Protein AF-A0A3N7H4G9-F1 (afdb_monomer)

Solvent-accessible surface area (backbone atoms only — not comparable to full-atom values): 3351 Å² total; per-residue (Å²): 130,66,86,73,61,44,74,46,98,89,70,50,74,38,62,65,91,51,73,68,42,67,53,74,49,73,54,68,52,74,57,98,92,47,74,52,68,75,57,74,51,76,50,69,40,70,72,82,133

Structure (mmCIF, N/CA/C/O backbone):
data_AF-A0A3N7H4G9-F1
#
_entry.id   AF-A0A3N7H4G9-F1
#
loop_
_atom_site.group_PDB
_atom_site.id
_atom_site.type_symbol
_atom_site.label_atom_id
_atom_site.label_alt_id
_atom_site.label_comp_id
_atom_site.label_asym_id
_atom_site.label_entity_id
_atom_site.label_seq_id
_atom_site.pdbx_PDB_ins_code
_atom_site.Cartn_x
_atom_site.Cartn_y
_atom_site.Cartn_z
_atom_site.occupancy
_atom_site.B_iso_or_equiv
_atom_site.auth_seq_id
_atom_site.auth_comp_id
_atom_site.auth_asym_id
_atom_site.auth_atom_id
_atom_site.pdbx_PDB_model_num
ATOM 1 N N . ARG A 1 1 ? 3.814 4.025 19.846 1.00 75.50 1 ARG A N 1
ATOM 2 C CA . ARG A 1 1 ? 2.869 5.175 19.882 1.00 75.50 1 ARG A CA 1
ATOM 3 C C . ARG A 1 1 ? 2.877 5.839 18.508 1.00 75.50 1 ARG A C 1
ATOM 5 O O . ARG A 1 1 ? 3.966 6.127 18.031 1.00 75.50 1 ARG A O 1
ATOM 12 N N . GLY A 1 2 ? 1.722 6.073 17.879 1.00 87.38 2 GLY A N 1
ATOM 13 C CA . GLY A 1 2 ? 1.625 6.812 16.609 1.00 87.38 2 GLY A CA 1
ATOM 14 C C . GLY A 1 2 ? 1.736 8.323 16.834 1.00 87.38 2 GLY A C 1
ATOM 15 O O . GLY A 1 2 ? 0.718 9.006 16.895 1.00 87.38 2 GLY A O 1
ATOM 16 N N . GLN A 1 3 ? 2.959 8.810 17.074 1.00 90.69 3 GLN A N 1
ATOM 17 C CA . GLN A 1 3 ? 3.229 10.199 17.489 1.00 90.69 3 GLN A CA 1
ATOM 18 C C . GLN A 1 3 ? 3.160 11.204 16.335 1.00 90.69 3 GLN A C 1
ATOM 20 O O . GLN A 1 3 ? 2.870 12.367 16.579 1.00 90.69 3 GLN A O 1
ATOM 25 N N . ASN A 1 4 ? 3.348 10.737 15.100 1.00 94.31 4 ASN A N 1
ATOM 26 C CA . ASN A 1 4 ? 3.261 11.546 13.890 1.00 94.31 4 ASN A CA 1
ATOM 27 C C . ASN A 1 4 ? 2.217 10.905 12.962 1.00 94.31 4 ASN A C 1
ATOM 29 O O . ASN A 1 4 ? 2.547 9.938 12.272 1.00 94.31 4 ASN A O 1
ATOM 33 N N . PRO A 1 5 ? 0.950 11.352 13.011 1.00 94.50 5 PRO A N 1
ATOM 34 C CA . PRO A 1 5 ? -0.094 10.865 12.116 1.00 94.50 5 PRO A CA 1
ATOM 35 C C . PRO A 1 5 ? 0.243 11.168 10.656 1.00 94.50 5 PRO A C 1
ATOM 37 O O . PRO A 1 5 ? 0.786 12.225 10.337 1.00 94.50 5 PRO A O 1
ATOM 40 N N . LEU A 1 6 ? -0.107 10.246 9.767 1.00 95.69 6 LEU A N 1
ATOM 41 C CA . LEU A 1 6 ? -0.026 10.440 8.328 1.00 95.69 6 LEU A CA 1
ATOM 42 C C . LEU A 1 6 ? -1.315 11.098 7.839 1.00 95.69 6 LEU A C 1
ATOM 44 O O . LEU A 1 6 ? -2.389 10.531 8.021 1.00 95.69 6 LEU A O 1
ATOM 48 N N . LYS A 1 7 ? -1.202 12.251 7.178 1.00 97.00 7 LYS A N 1
ATOM 49 C CA . LYS A 1 7 ? -2.324 12.879 6.478 1.00 97.00 7 LYS A CA 1
ATOM 50 C C . LYS A 1 7 ? -2.468 12.279 5.080 1.00 97.00 7 LYS A C 1
ATOM 52 O O . LYS A 1 7 ? -1.508 12.276 4.309 1.00 97.00 7 LYS A O 1
ATOM 57 N N . LEU A 1 8 ? -3.648 11.760 4.7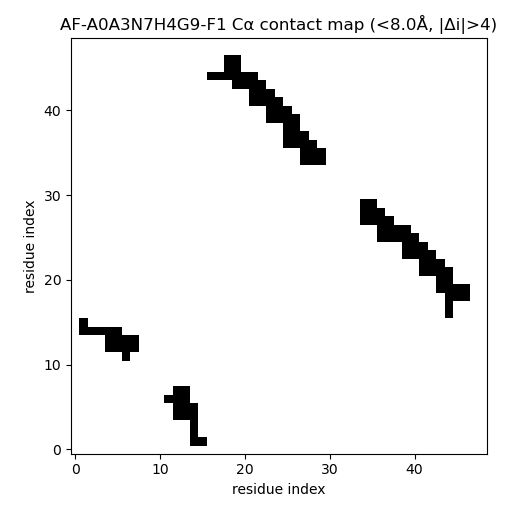70 1.00 95.56 8 LEU A N 1
ATOM 58 C CA . LEU A 1 8 ? -3.980 11.178 3.474 1.00 95.56 8 LEU A CA 1
ATOM 59 C C . LEU A 1 8 ? -4.524 12.245 2.514 1.00 95.56 8 LEU A C 1
ATOM 61 O O . LEU A 1 8 ? -4.869 13.361 2.909 1.00 95.56 8 LEU A O 1
ATOM 65 N N . SER A 1 9 ? -4.587 11.909 1.224 1.00 95.69 9 SER A N 1
ATOM 66 C CA . SER A 1 9 ? -5.005 12.837 0.164 1.00 95.69 9 SER A CA 1
ATOM 67 C C . SER A 1 9 ? -6.472 13.263 0.252 1.00 95.69 9 SER A C 1
ATOM 69 O O . SER A 1 9 ? -6.832 14.302 -0.288 1.00 95.69 9 SER A O 1
ATOM 71 N N . ASP A 1 10 ? -7.311 12.477 0.925 1.00 94.38 10 ASP A N 1
ATOM 72 C CA . ASP A 1 10 ? -8.711 12.809 1.214 1.00 94.38 10 ASP A CA 1
ATOM 73 C C . ASP A 1 10 ? -8.874 13.707 2.457 1.00 94.38 10 ASP A C 1
ATOM 75 O O . ASP A 1 10 ? -9.990 14.066 2.826 1.00 94.38 10 ASP A O 1
ATOM 79 N N . GLY A 1 11 ? -7.766 14.092 3.101 1.00 94.94 11 GLY A N 1
ATOM 80 C CA . GLY A 1 11 ? -7.747 14.920 4.303 1.00 94.94 11 GLY A CA 1
ATOM 81 C C . GLY A 1 11 ? -7.886 14.147 5.614 1.00 94.94 11 GLY A C 1
ATOM 82 O O . GLY A 1 11 ? -7.735 14.764 6.669 1.00 94.94 11 GLY A O 1
ATOM 83 N N . SER A 1 12 ? -8.123 12.832 5.570 1.00 95.19 12 SER A N 1
ATOM 84 C CA . SER A 1 12 ? -8.126 11.986 6.765 1.00 95.19 12 SER A CA 1
ATOM 85 C C . SER A 1 12 ? -6.717 11.819 7.341 1.00 95.19 12 SER A C 1
ATOM 87 O O . SER A 1 12 ? -5.709 12.066 6.673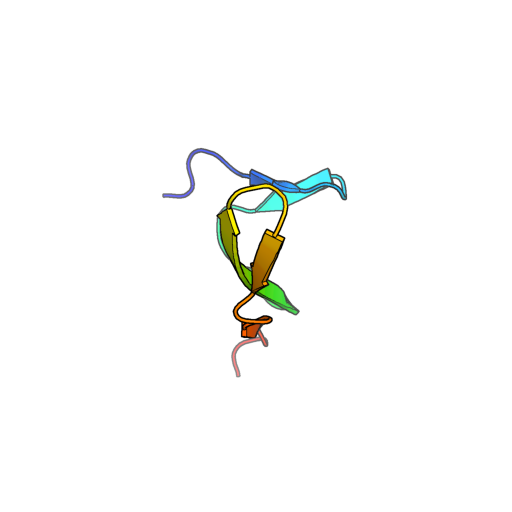 1.00 95.19 12 SER A O 1
ATOM 89 N N . GLU A 1 13 ? -6.636 11.401 8.603 1.00 96.75 13 GLU A N 1
ATOM 90 C CA . GLU A 1 13 ? -5.371 11.078 9.258 1.00 96.75 13 GLU A CA 1
ATOM 91 C C . GLU A 1 13 ? -5.348 9.614 9.694 1.00 96.75 13 GLU A C 1
ATOM 93 O O . GLU A 1 13 ? -6.365 9.049 10.102 1.00 96.75 13 GLU A O 1
ATOM 98 N N . ARG A 1 14 ? -4.165 8.998 9.633 1.00 97.06 14 ARG A N 1
ATOM 99 C CA . ARG A 1 14 ? -3.922 7.633 10.106 1.00 97.06 14 ARG A CA 1
ATOM 100 C C . ARG A 1 14 ? -2.724 7.587 11.034 1.00 97.06 14 ARG A C 1
ATOM 102 O O . ARG A 1 14 ? -1.651 8.102 10.731 1.00 97.06 14 ARG A O 1
ATOM 109 N N . LYS A 1 15 ? -2.893 6.918 12.172 1.00 96.56 15 LYS A N 1
ATOM 110 C CA . LYS A 1 15 ? -1.781 6.519 13.056 1.00 96.56 15 LYS A CA 1
ATOM 111 C C . LYS A 1 15 ? -1.414 5.049 12.869 1.00 96.56 15 LYS A C 1
ATOM 113 O O . LYS A 1 15 ? -0.246 4.694 12.977 1.00 96.56 15 LYS A O 1
ATOM 118 N N . PHE A 1 16 ? -2.422 4.226 12.609 1.00 96.25 16 PHE A N 1
ATOM 119 C CA . PHE A 1 16 ? -2.347 2.803 12.301 1.00 96.25 16 PHE A CA 1
ATOM 120 C C . PHE A 1 16 ? -3.406 2.493 11.239 1.00 96.25 16 PHE A C 1
ATOM 122 O O . PHE A 1 16 ? -4.171 3.380 10.866 1.00 96.25 16 PHE A O 1
ATOM 129 N N . ILE A 1 17 ? -3.421 1.255 10.750 1.00 96.31 17 ILE A N 1
ATOM 130 C CA . ILE A 1 17 ? -4.438 0.783 9.810 1.00 96.31 17 ILE A CA 1
ATOM 131 C C . ILE A 1 17 ? -5.767 0.628 10.558 1.00 96.31 17 ILE A C 1
ATOM 133 O O . ILE A 1 17 ? -5.784 0.093 11.669 1.00 96.31 17 ILE A O 1
ATOM 137 N N . GLU A 1 18 ? -6.852 1.091 9.949 1.00 96.88 18 GLU A N 1
ATOM 138 C CA . GLU A 1 18 ? -8.213 1.018 10.481 1.00 96.88 18 GLU A CA 1
ATOM 139 C C . GLU A 1 18 ? -9.065 -0.002 9.712 1.00 96.88 18 GLU A C 1
ATOM 141 O O . GLU A 1 18 ? -8.728 -0.435 8.605 1.00 96.88 18 GLU A O 1
ATOM 146 N N . ASP A 1 19 ? -10.195 -0.399 10.299 1.00 98.00 19 ASP A N 1
ATOM 147 C CA . ASP A 1 19 ? -11.151 -1.268 9.623 1.00 98.00 19 ASP A CA 1
ATOM 148 C C . ASP A 1 19 ? -11.618 -0.641 8.311 1.00 98.00 19 ASP A C 1
ATOM 150 O O . ASP A 1 19 ? -11.982 0.530 8.239 1.00 98.00 19 ASP A O 1
ATOM 154 N N . ASN A 1 20 ? -11.684 -1.474 7.278 1.00 96.06 20 ASN A N 1
ATOM 155 C CA . ASN A 1 20 ? -11.975 -1.122 5.893 1.00 96.06 20 ASN A CA 1
ATOM 156 C C . ASN A 1 20 ? -10.866 -0.401 5.124 1.00 96.06 20 ASN A C 1
ATOM 158 O O . ASN A 1 20 ? -11.025 -0.241 3.908 1.00 96.06 20 ASN A O 1
ATOM 162 N N . ASP A 1 21 ? -9.730 -0.080 5.745 1.00 97.25 21 ASP A N 1
ATOM 163 C CA . ASP A 1 21 ? -8.556 0.353 4.995 1.00 97.25 21 ASP A CA 1
ATOM 164 C C . ASP 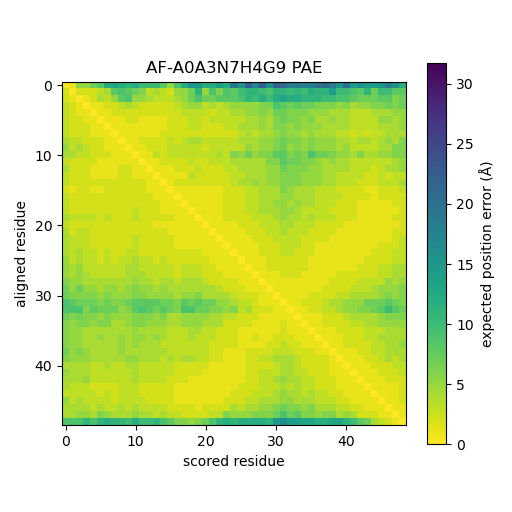A 1 21 ? -8.081 -0.767 4.053 1.00 97.25 21 ASP A C 1
ATOM 166 O O . ASP A 1 21 ? -8.177 -1.968 4.335 1.00 97.25 21 ASP A O 1
ATOM 170 N N . THR A 1 22 ? -7.556 -0.367 2.894 1.00 97.62 22 THR A N 1
ATOM 171 C CA . THR A 1 22 ? -6.923 -1.274 1.932 1.00 97.62 22 THR A CA 1
ATOM 172 C C . THR A 1 22 ? -5.476 -0.860 1.726 1.00 97.62 22 THR A C 1
ATOM 174 O O . THR A 1 22 ? -5.205 0.250 1.275 1.00 97.62 22 THR A O 1
ATOM 177 N N . VAL A 1 23 ? -4.548 -1.774 1.997 1.00 97.25 23 VAL A N 1
ATOM 178 C CA . VAL A 1 23 ? -3.120 -1.581 1.738 1.00 97.25 23 VAL A CA 1
ATOM 179 C C . VAL A 1 23 ? -2.773 -2.216 0.395 1.00 97.25 23 VAL A C 1
ATOM 181 O O . VAL A 1 23 ? -3.090 -3.382 0.150 1.00 97.25 23 VAL A O 1
ATOM 184 N N . ILE A 1 24 ? -2.124 -1.441 -0.476 1.00 98.06 24 ILE A N 1
ATOM 185 C CA . ILE A 1 24 ? -1.634 -1.893 -1.782 1.00 98.06 24 ILE A CA 1
ATOM 186 C C . ILE A 1 24 ? -0.127 -1.650 -1.834 1.00 98.06 24 ILE A C 1
ATOM 188 O O . ILE A 1 24 ? 0.323 -0.507 -1.778 1.00 98.06 24 ILE A O 1
ATOM 19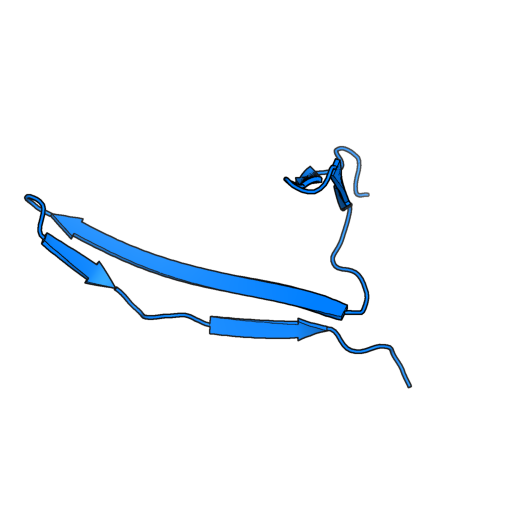2 N N . MET A 1 25 ? 0.654 -2.720 -1.959 1.00 98.19 25 MET A N 1
ATOM 193 C CA . MET A 1 25 ? 2.104 -2.655 -2.133 1.00 98.19 25 MET A CA 1
ATOM 194 C C . MET A 1 25 ? 2.459 -2.907 -3.595 1.00 98.19 25 MET A C 1
ATOM 196 O O . MET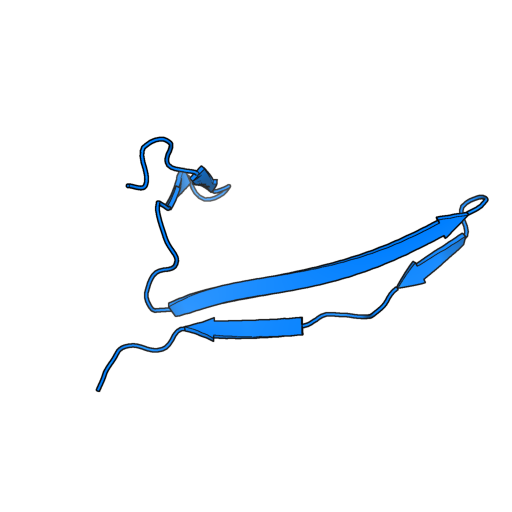 A 1 25 ? 1.974 -3.860 -4.207 1.00 98.19 25 MET A O 1
ATOM 200 N N . ARG A 1 26 ? 3.317 -2.051 -4.154 1.00 98.19 26 ARG A N 1
ATOM 201 C CA . ARG A 1 26 ? 3.827 -2.157 -5.525 1.00 98.19 26 ARG A CA 1
ATOM 202 C C . ARG A 1 26 ? 5.333 -1.949 -5.511 1.00 98.19 26 ARG A C 1
ATOM 204 O O . ARG A 1 26 ? 5.825 -1.052 -4.834 1.00 98.19 26 ARG A O 1
ATOM 211 N N . GLY A 1 27 ? 6.0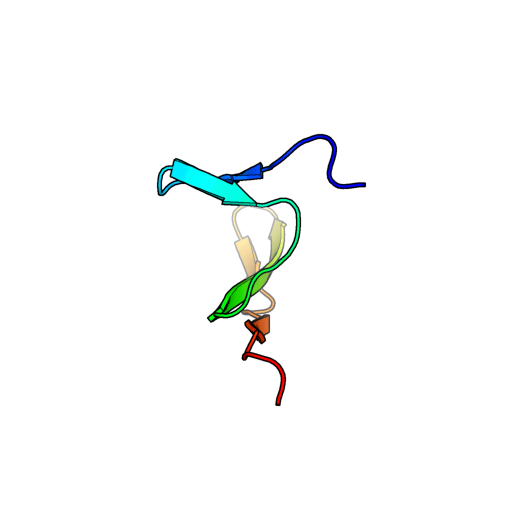44 -2.752 -6.290 1.00 97.94 27 GLY A N 1
ATOM 212 C CA . GLY A 1 27 ? 7.490 -2.662 -6.462 1.00 97.94 27 GLY A CA 1
ATOM 213 C C . GLY A 1 27 ? 7.859 -2.797 -7.932 1.00 97.94 27 GLY A C 1
ATOM 214 O O . GLY A 1 27 ? 7.159 -3.459 -8.702 1.00 97.94 27 GLY A O 1
ATOM 215 N N . HIS A 1 28 ? 8.939 -2.138 -8.336 1.00 98.25 28 HIS A N 1
ATOM 216 C CA . HIS A 1 28 ? 9.527 -2.302 -9.660 1.00 98.25 28 HIS A CA 1
ATOM 217 C C . HIS A 1 28 ? 11.015 -1.957 -9.629 1.00 98.25 28 HIS A C 1
ATOM 219 O O . HIS A 1 28 ? 11.452 -1.203 -8.761 1.00 98.25 28 HIS A O 1
ATOM 225 N N . ALA A 1 29 ? 11.759 -2.491 -10.593 1.00 98.12 29 ALA A N 1
ATOM 226 C CA . ALA A 1 29 ? 13.075 -1.990 -10.962 1.00 98.12 29 ALA A CA 1
ATOM 227 C C . ALA A 1 29 ? 12.952 -1.175 -12.255 1.00 98.12 29 ALA A C 1
ATOM 229 O O . ALA A 1 29 ? 12.135 -1.505 -13.120 1.00 98.12 29 ALA A O 1
ATOM 230 N N . GLU A 1 30 ? 13.757 -0.126 -12.386 1.00 98.31 30 GLU A N 1
ATOM 231 C CA . GLU A 1 30 ? 13.843 0.682 -13.600 1.00 98.31 30 GLU A CA 1
ATOM 232 C C . GLU A 1 30 ? 15.305 0.846 -14.013 1.00 98.31 30 GLU A C 1
ATOM 234 O O . GLU A 1 30 ? 16.170 1.097 -13.172 1.00 98.31 30 GLU A O 1
ATOM 239 N N . LYS A 1 31 ? 15.578 0.687 -15.310 1.00 98.06 31 LYS A N 1
ATOM 240 C CA . LYS A 1 31 ? 16.881 0.967 -15.912 1.00 98.06 31 LYS A CA 1
ATOM 241 C C . LYS A 1 31 ? 16.685 1.482 -17.334 1.00 98.06 31 LYS A C 1
ATOM 243 O O . LYS A 1 31 ? 15.955 0.869 -18.106 1.00 98.06 31 LYS A O 1
ATOM 248 N N . ASP A 1 32 ? 17.345 2.592 -17.664 1.00 97.75 32 ASP A N 1
ATOM 249 C CA . ASP A 1 32 ? 17.340 3.202 -19.002 1.00 97.75 32 ASP A CA 1
ATOM 250 C C . ASP A 1 32 ? 15.917 3.437 -19.557 1.00 97.75 32 ASP A C 1
ATOM 252 O O . ASP A 1 32 ? 15.632 3.198 -20.728 1.00 97.75 32 ASP A O 1
ATOM 256 N N . GLY A 1 33 ? 14.991 3.861 -18.687 1.00 96.50 33 GLY A N 1
ATOM 257 C CA . GLY A 1 33 ? 13.580 4.091 -19.024 1.00 96.50 33 GLY A CA 1
ATOM 258 C C . GLY A 1 33 ? 12.731 2.822 -19.171 1.00 96.50 33 GLY A C 1
ATOM 259 O O . GLY A 1 33 ? 11.531 2.913 -19.431 1.00 96.50 33 GLY A O 1
ATOM 260 N N . VAL A 1 34 ? 13.312 1.633 -18.984 1.00 97.25 34 VAL A N 1
ATOM 261 C CA . VAL A 1 34 ? 12.591 0.356 -18.986 1.00 97.25 34 VAL A CA 1
ATOM 262 C C . VAL A 1 34 ? 12.251 -0.050 -17.558 1.00 97.25 34 VAL A C 1
ATOM 264 O O . VAL A 1 34 ? 13.131 -0.201 -16.710 1.00 97.25 34 VAL A O 1
ATOM 267 N N . ARG A 1 35 ? 10.961 -0.286 -17.309 1.00 97.69 35 ARG A N 1
ATOM 268 C CA . ARG A 1 35 ? 10.419 -0.669 -16.003 1.00 97.69 35 ARG A CA 1
ATOM 269 C C . ARG A 1 35 ? 9.974 -2.130 -15.980 1.00 97.69 35 ARG A C 1
ATOM 271 O O . ARG A 1 35 ? 9.130 -2.534 -16.775 1.00 97.69 35 ARG A O 1
ATOM 278 N N . VAL A 1 36 ? 10.460 -2.889 -14.998 1.00 97.62 36 VAL A N 1
ATOM 279 C CA . VAL A 1 36 ? 10.026 -4.266 -14.709 1.00 97.62 36 VAL A CA 1
ATOM 280 C C . VAL A 1 36 ? 9.313 -4.291 -13.361 1.00 97.62 36 VAL A C 1
ATOM 282 O O . VAL A 1 36 ? 9.923 -4.078 -12.313 1.00 97.62 36 VAL A O 1
ATOM 285 N N . GLY A 1 37 ? 7.997 -4.497 -13.393 1.00 97.62 37 GLY A N 1
ATOM 286 C CA . GLY A 1 37 ? 7.136 -4.480 -12.211 1.00 97.62 37 GLY A CA 1
ATOM 287 C C . GLY A 1 37 ? 6.830 -5.868 -11.653 1.00 97.62 37 GLY A C 1
ATOM 288 O O . GLY A 1 37 ? 6.735 -6.836 -12.398 1.00 97.62 37 GLY A O 1
ATOM 289 N N . PHE A 1 38 ? 6.594 -5.932 -10.342 1.00 97.75 38 PHE A N 1
ATOM 290 C CA . PHE A 1 38 ? 6.151 -7.141 -9.631 1.00 97.75 38 PHE A CA 1
ATOM 291 C C . PHE A 1 38 ? 4.618 -7.302 -9.593 1.00 97.75 38 PHE A C 1
ATOM 293 O O . PHE A 1 38 ? 4.108 -8.241 -8.990 1.00 97.75 38 PHE A O 1
ATOM 300 N N . GLY A 1 39 ? 3.868 -6.376 -10.199 1.00 96.94 39 GLY A N 1
ATOM 301 C CA . GLY A 1 39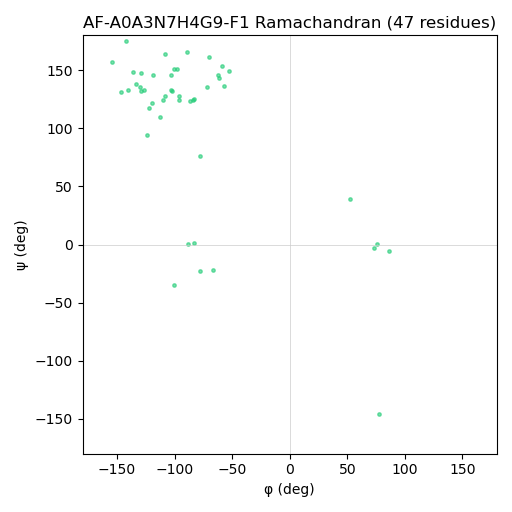 ? 2.419 -6.273 -10.013 1.00 96.94 39 GLY A CA 1
ATOM 302 C C . GLY A 1 39 ? 2.059 -5.611 -8.679 1.00 96.94 39 GLY A C 1
ATOM 303 O O . GLY A 1 39 ? 2.759 -4.699 -8.225 1.00 96.94 39 GLY A O 1
ATOM 304 N N . GLU A 1 40 ? 0.954 -6.041 -8.066 1.00 97.94 40 GLU A N 1
ATOM 305 C CA . GLU A 1 40 ? 0.515 -5.552 -6.757 1.00 97.94 40 GLU A CA 1
ATOM 306 C C . GLU A 1 40 ? 0.199 -6.682 -5.777 1.00 97.94 40 GLU A C 1
ATOM 308 O O . GLU A 1 40 ? -0.303 -7.738 -6.156 1.00 97.94 40 GLU A O 1
ATOM 313 N N . VAL A 1 41 ? 0.448 -6.411 -4.496 1.00 98.06 41 VAL A N 1
ATOM 314 C CA . VAL A 1 41 ? -0.088 -7.183 -3.372 1.00 98.06 41 VAL A CA 1
ATOM 315 C C . VAL A 1 41 ? -1.106 -6.304 -2.661 1.00 98.06 41 VAL A C 1
ATOM 317 O O . VAL A 1 41 ? -0.780 -5.187 -2.253 1.00 98.06 41 VAL A O 1
ATOM 320 N N . ARG A 1 42 ? -2.339 -6.796 -2.518 1.00 98.25 42 ARG A N 1
ATOM 321 C CA . ARG A 1 42 ? -3.473 -6.039 -1.977 1.00 98.25 42 ARG A CA 1
ATOM 322 C C . ARG A 1 42 ? -4.135 -6.782 -0.821 1.00 98.25 42 ARG A C 1
ATOM 324 O O . ARG A 1 42 ? -4.465 -7.956 -0.957 1.00 98.25 42 ARG A O 1
ATOM 331 N N . ALA A 1 43 ? -4.402 -6.071 0.274 1.00 98.25 43 ALA A N 1
ATOM 332 C CA . ALA A 1 43 ? -5.141 -6.594 1.421 1.00 98.25 43 ALA A CA 1
ATOM 333 C C . ALA A 1 43 ? -6.098 -5.536 1.988 1.00 98.25 43 ALA A C 1
ATOM 335 O O . ALA A 1 43 ? -5.700 -4.390 2.195 1.00 98.25 43 ALA A O 1
ATOM 336 N N . LYS A 1 44 ? -7.352 -5.927 2.246 1.00 98.06 44 LYS A N 1
ATOM 337 C CA . LYS A 1 44 ? -8.342 -5.106 2.956 1.00 98.06 44 LYS A CA 1
ATOM 338 C C . LYS A 1 44 ? -8.481 -5.611 4.389 1.00 98.06 44 LYS A C 1
ATOM 340 O O . LYS 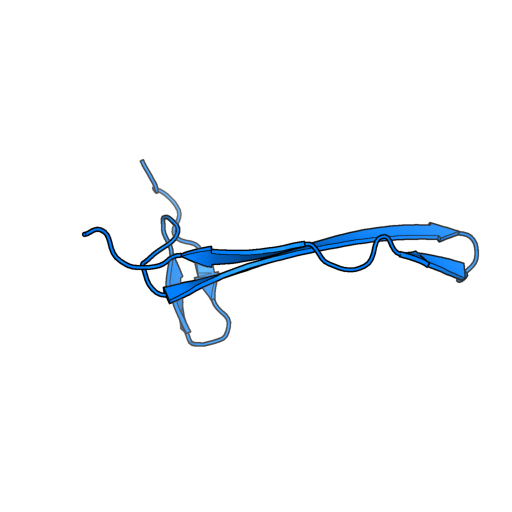A 1 44 ? -8.640 -6.814 4.588 1.00 98.06 44 LYS A O 1
ATOM 345 N N . ILE A 1 45 ? -8.459 -4.703 5.358 1.00 97.94 45 ILE A N 1
ATOM 346 C CA . ILE A 1 45 ? -8.720 -5.037 6.759 1.00 97.94 45 ILE A CA 1
ATOM 347 C C . ILE A 1 45 ? -10.229 -5.058 6.984 1.00 97.94 45 ILE A C 1
ATOM 349 O O . ILE A 1 45 ? -10.932 -4.106 6.645 1.0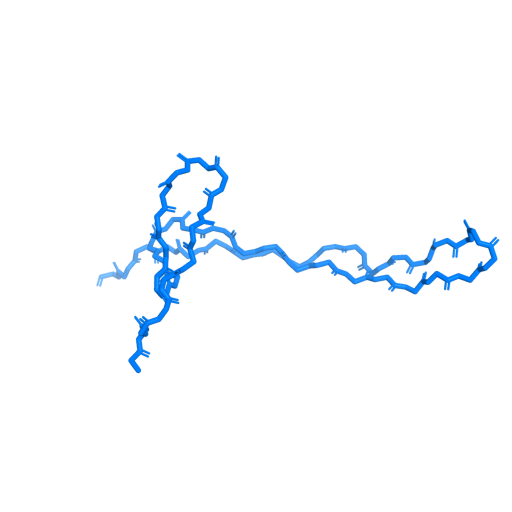0 97.94 45 ILE A O 1
ATOM 353 N N . LEU A 1 46 ? -10.735 -6.174 7.500 1.00 97.88 46 LEU A N 1
ATOM 354 C CA . LEU A 1 46 ? -12.132 -6.317 7.893 1.00 97.88 46 LEU A CA 1
ATOM 355 C C . LEU A 1 46 ? -12.247 -6.167 9.413 1.00 97.88 46 LEU A C 1
ATOM 357 O O . LEU A 1 46 ? -11.301 -6.550 10.105 1.00 97.88 46 LEU A O 1
ATOM 361 N N . PRO A 1 47 ? -13.399 -5.689 9.916 1.00 98.06 47 PRO A N 1
ATOM 362 C CA . PRO A 1 47 ? -13.652 -5.625 11.347 1.00 98.06 47 PRO A CA 1
ATOM 363 C C . PRO A 1 47 ? -13.435 -6.958 12.054 1.00 98.06 47 PRO A C 1
ATOM 365 O O . PRO A 1 47 ? -13.667 -8.033 11.487 1.00 98.06 47 PRO A O 1
ATOM 368 N N . ALA A 1 48 ? -13.024 -6.874 13.316 1.00 95.88 48 ALA A N 1
ATOM 369 C CA . ALA A 1 48 ? -12.985 -8.028 14.203 1.00 95.88 48 ALA A CA 1
ATOM 370 C C . ALA A 1 48 ? -14.385 -8.665 14.348 1.00 95.88 48 ALA A C 1
ATOM 372 O O . ALA A 1 48 ? -15.406 -7.994 14.182 1.00 95.88 48 ALA A O 1
ATOM 373 N N . LYS A 1 49 ? -14.415 -9.970 14.641 1.00 86.44 49 LYS A N 1
ATOM 374 C CA . LYS A 1 49 ? -15.652 -10.707 14.941 1.00 86.44 49 LYS A CA 1
ATOM 375 C C . LYS A 1 49 ? -16.137 -10.461 16.361 1.00 86.44 49 LYS A C 1
ATOM 377 O O . LYS A 1 49 ? -15.270 -10.352 17.255 1.00 86.44 49 LYS A O 1
#

Secondary structure (DSSP, 8-state):
---SPEEPTTS-EESS--TT-EEEEEEEEEETTEEEEEEEEEEEPPPP-

Nearest PDB structures (foldseek):
  8coe-assembly1_A  TM=5.751E-01  e=1.923E+00  Homo sapiens
  8ayh-assembly1_A  TM=5.882E-01  e=2.204E+00  Homo sapiens
  8cml-assembly1_B  TM=6.227E-01  e=5.745E+00  Homo sapiens
  6ey6-assembly2_D  TM=4.546E-01  e=3.323E+00  Porphyromonas gingivalis
  7cmg-assembly1_B  TM=4.209E-01  e=3.811E+00  Porphyromonas gingivalis ATCC 33277

Radius of gyration: 15.32 Å; Cα contacts (8 Å, |Δi|>4): 58; chains: 1; bounding box: 33×26×39 Å

Sequence (49 aa):
RGQNPLKLSDGSERKFIEDNDTVIMRGHAEKDGVRVGFGEVRAKILPAK

Mean predicted aligned error: 3.45 Å

Foldseek 3Di:
DLPDWDQDPVRDTDSDDDAQDKDKDWDWDDDPNDIDTPDIDMDHHHDDD

pLDDT: mean 96.08, std 3.85, range [75.5, 98.31]